Protein AF-V4QH60-F1 (afdb_monomer)

Foldseek 3Di:
DDDDDDDDDDDDDDDDDDDDDDDDDPDPPDPDDDDADPVDGDDDDPVRVVVVVVVVPDDPVPDDCPPPDDCDVVNVVPDDPCPPPDDDDDDDDDDDDPVVVVVLCVVPPDSVVVVVVVVVVVVVVVVVVVD

Sequence (131 aa):
MANLSKSSASYLPDLPKSMNGGNTTSQESKIVRYELDLENPPPLTDEQKAELKALAERPDSTIDYSDIPPLTDDFFKNAVRGRFYKPVKQQATVRLDADVLDWLKSSGKGYQTRLNAILRKEMLADLKRRA

Radius of gyration: 29.51 Å; Cα contacts (8 Å, |Δi|>4): 9; chains: 1; bounding box: 78×40×65 Å

Structure (mmCIF, N/CA/C/O backbone):
data_AF-V4QH60-F1
#
_entry.id   AF-V4QH60-F1
#
loop_
_atom_site.group_PDB
_atom_site.id
_atom_site.type_symbol
_atom_site.label_atom_id
_atom_site.label_alt_id
_atom_site.label_comp_id
_atom_site.label_asym_id
_atom_site.label_entity_id
_atom_site.label_seq_id
_atom_site.pdbx_PDB_ins_code
_atom_site.Cartn_x
_atom_site.Cartn_y
_atom_site.Cartn_z
_atom_site.occupancy
_atom_site.B_iso_or_equiv
_atom_site.auth_seq_id
_atom_site.auth_comp_id
_atom_site.auth_asym_id
_atom_site.auth_atom_id
_atom_site.pdbx_PDB_model_num
ATOM 1 N N . MET A 1 1 ? 18.532 13.404 5.684 1.00 36.28 1 MET A N 1
ATOM 2 C CA . MET A 1 1 ? 17.892 12.865 4.465 1.00 36.28 1 MET A CA 1
ATOM 3 C C . MET A 1 1 ? 18.588 11.558 4.132 1.00 36.28 1 MET A C 1
ATOM 5 O O . MET A 1 1 ? 19.809 11.547 4.078 1.00 36.28 1 MET A O 1
ATOM 9 N N . ALA A 1 2 ? 17.843 10.454 4.095 1.00 35.94 2 ALA A N 1
ATOM 10 C CA . ALA A 1 2 ? 18.397 9.103 4.058 1.00 35.94 2 ALA A CA 1
ATOM 11 C C . ALA A 1 2 ? 18.718 8.675 2.618 1.00 35.94 2 ALA A C 1
ATOM 13 O O . ALA A 1 2 ? 17.852 8.732 1.748 1.00 35.94 2 ALA A O 1
ATOM 14 N N . ASN A 1 3 ? 19.963 8.251 2.396 1.00 28.91 3 ASN A N 1
ATOM 15 C CA . ASN A 1 3 ? 20.451 7.709 1.134 1.00 28.91 3 ASN A CA 1
ATOM 16 C C . ASN A 1 3 ? 19.888 6.299 0.920 1.00 28.91 3 ASN A C 1
ATOM 18 O O . ASN A 1 3 ? 20.089 5.423 1.763 1.00 28.91 3 ASN A O 1
ATOM 22 N N . LEU A 1 4 ? 19.207 6.075 -0.205 1.00 36.53 4 LEU A N 1
ATOM 23 C CA . LEU A 1 4 ? 18.838 4.736 -0.656 1.00 36.53 4 LEU A CA 1
ATOM 24 C C . LEU A 1 4 ? 19.897 4.200 -1.625 1.00 36.53 4 LEU A C 1
ATOM 26 O O . LEU A 1 4 ? 20.251 4.830 -2.618 1.00 36.53 4 LEU A O 1
ATOM 30 N N . SER A 1 5 ? 20.382 3.019 -1.257 1.00 36.72 5 SER A N 1
ATOM 31 C CA . SER A 1 5 ? 21.341 2.147 -1.929 1.00 36.72 5 SER A CA 1
ATOM 32 C C . SER A 1 5 ? 21.116 2.026 -3.442 1.00 36.72 5 SER A C 1
ATOM 34 O O . SER A 1 5 ? 20.057 1.577 -3.882 1.00 36.72 5 SER A O 1
ATOM 36 N N . LYS A 1 6 ? 22.132 2.380 -4.240 1.00 37.38 6 LYS A N 1
ATOM 37 C CA . LYS A 1 6 ? 22.212 2.015 -5.661 1.00 37.38 6 LYS A CA 1
ATOM 38 C C . LYS A 1 6 ? 22.804 0.606 -5.754 1.00 37.38 6 LYS A C 1
ATOM 40 O O . LYS A 1 6 ? 23.992 0.410 -5.525 1.00 37.38 6 LYS A O 1
ATOM 45 N N . SER A 1 7 ? 21.953 -0.364 -6.070 1.00 34.06 7 SER A N 1
ATOM 46 C CA . SER A 1 7 ? 22.331 -1.737 -6.408 1.00 34.06 7 SER A CA 1
ATOM 47 C C . SER A 1 7 ? 22.994 -1.758 -7.788 1.00 34.06 7 SER A C 1
ATOM 49 O O . SER A 1 7 ? 22.315 -1.573 -8.794 1.00 34.06 7 SER A O 1
ATOM 51 N N . SER A 1 8 ? 24.307 -1.973 -7.846 1.00 31.62 8 SER A N 1
ATOM 52 C CA . SER A 1 8 ? 25.056 -2.180 -9.089 1.00 31.62 8 SER A CA 1
ATOM 53 C C . SER A 1 8 ? 25.008 -3.657 -9.488 1.00 31.62 8 SER A C 1
ATOM 55 O O . SER A 1 8 ? 25.598 -4.492 -8.804 1.00 31.62 8 SER A O 1
ATOM 57 N N . ALA A 1 9 ? 24.325 -3.985 -10.584 1.00 34.81 9 ALA A N 1
ATOM 58 C CA . ALA A 1 9 ? 24.447 -5.284 -11.237 1.00 34.81 9 ALA A CA 1
ATOM 59 C C . ALA A 1 9 ? 25.594 -5.207 -12.259 1.00 34.81 9 ALA A C 1
ATOM 61 O O . ALA A 1 9 ? 25.530 -4.424 -13.204 1.00 34.81 9 ALA A O 1
ATOM 62 N N . SER A 1 10 ? 26.669 -5.965 -12.041 1.00 34.06 10 SER A N 1
ATOM 63 C CA . SER A 1 10 ? 27.793 -6.092 -12.975 1.00 34.06 10 SER A CA 1
ATOM 64 C C . SER A 1 10 ? 27.513 -7.210 -13.980 1.00 34.06 10 SER A C 1
ATOM 66 O O . SER A 1 10 ? 27.366 -8.363 -13.580 1.00 34.06 10 SER A O 1
ATOM 68 N N . TYR A 1 11 ? 27.455 -6.875 -15.268 1.00 36.00 11 TYR A N 1
ATOM 69 C CA . TYR A 1 11 ? 27.322 -7.831 -16.370 1.00 36.00 11 TYR A CA 1
ATOM 70 C C . TYR A 1 11 ? 28.717 -8.259 -16.865 1.00 36.00 11 TYR A C 1
ATOM 72 O O . TYR A 1 11 ? 29.552 -7.397 -17.141 1.00 36.00 11 TYR A O 1
ATOM 80 N N . LEU A 1 12 ? 28.980 -9.568 -16.951 1.00 33.75 12 LEU A N 1
ATOM 81 C CA . LEU A 1 12 ? 30.214 -10.156 -17.493 1.00 33.75 12 LEU A CA 1
ATOM 82 C C . LEU A 1 12 ? 29.901 -10.792 -18.860 1.00 33.75 12 LEU A C 1
ATOM 84 O O . LEU A 1 12 ? 29.121 -11.740 -18.885 1.00 33.75 12 LEU A O 1
ATOM 88 N N . PRO A 1 13 ? 30.468 -10.314 -19.981 1.00 37.31 13 PRO A N 1
ATOM 89 C CA . PRO A 1 13 ? 30.339 -11.002 -21.263 1.00 37.31 13 PRO A CA 1
ATOM 90 C C . PRO A 1 13 ? 31.337 -12.170 -21.365 1.00 37.31 13 PRO A C 1
ATOM 92 O O . PRO A 1 13 ? 32.492 -12.051 -20.948 1.00 37.31 13 PRO A O 1
ATOM 95 N N . ASP A 1 14 ? 30.891 -13.295 -21.929 1.00 38.62 14 ASP A N 1
ATOM 96 C CA . ASP A 1 14 ? 31.700 -14.501 -22.138 1.00 38.62 14 ASP A CA 1
ATOM 97 C C . ASP A 1 14 ? 32.843 -14.260 -23.144 1.00 38.62 14 ASP A C 1
ATOM 99 O O . ASP A 1 14 ? 32.628 -13.815 -24.273 1.00 38.62 14 ASP A O 1
ATOM 103 N N . LEU A 1 15 ? 34.078 -14.577 -22.740 1.00 33.47 15 LEU A N 1
ATOM 104 C CA . LEU A 1 15 ? 35.280 -14.454 -23.575 1.00 33.47 15 LEU A CA 1
ATOM 105 C C . LEU A 1 15 ? 35.480 -15.692 -24.479 1.00 33.47 15 LEU A C 1
ATOM 107 O O . LEU A 1 15 ? 35.363 -16.823 -23.995 1.00 33.47 15 LEU A O 1
ATOM 111 N N . PRO A 1 16 ? 35.873 -15.530 -25.760 1.00 36.50 16 PRO A N 1
ATOM 112 C CA . PRO A 1 16 ? 36.230 -16.652 -26.630 1.00 36.50 16 PRO A CA 1
ATOM 113 C C . PRO A 1 16 ? 37.560 -17.311 -26.212 1.00 36.50 16 PRO A C 1
ATOM 115 O O . PRO A 1 16 ? 38.518 -16.644 -25.819 1.00 36.50 16 PRO A O 1
ATOM 118 N N . LYS A 1 17 ? 37.620 -18.649 -26.302 1.00 36.50 17 LYS A N 1
ATOM 119 C CA . LYS A 1 17 ? 38.773 -19.468 -25.882 1.00 36.50 17 LYS A CA 1
ATOM 120 C C . LYS A 1 17 ? 40.012 -19.244 -26.766 1.00 36.50 17 LYS A C 1
ATOM 122 O O . LYS A 1 17 ? 39.935 -19.240 -27.989 1.00 36.50 17 LYS A O 1
ATOM 127 N N . SER A 1 18 ? 41.144 -19.111 -26.076 1.00 35.44 18 SER A N 1
ATOM 128 C CA . SER A 1 18 ? 42.512 -18.824 -26.533 1.00 35.44 18 SER A CA 1
ATOM 129 C C . SER A 1 18 ? 43.121 -19.835 -27.522 1.00 35.44 18 SER A C 1
ATOM 131 O O . SER A 1 18 ? 42.934 -21.044 -27.379 1.00 35.44 18 SER A O 1
ATOM 133 N N . MET A 1 19 ? 43.960 -19.329 -28.441 1.00 28.83 19 MET A N 1
ATOM 134 C CA . MET A 1 19 ? 45.130 -20.041 -28.968 1.00 28.83 19 MET A CA 1
ATOM 135 C C . MET A 1 19 ? 46.428 -19.291 -28.608 1.00 28.83 19 MET A C 1
ATOM 137 O O . MET A 1 19 ? 46.492 -18.067 -28.636 1.00 28.83 19 MET A O 1
ATOM 141 N N . ASN A 1 20 ? 47.425 -20.099 -28.244 1.00 34.34 20 ASN A N 1
ATOM 142 C CA . ASN A 1 20 ? 48.699 -19.846 -27.560 1.00 34.34 20 ASN A CA 1
ATOM 143 C C . ASN A 1 20 ? 49.583 -18.654 -27.975 1.00 34.34 20 ASN A C 1
ATOM 145 O O . ASN A 1 20 ? 49.784 -18.378 -29.152 1.00 34.34 20 ASN A O 1
ATOM 149 N N . GLY A 1 21 ? 50.312 -18.150 -26.971 1.00 27.55 21 GLY A N 1
ATOM 150 C CA . GLY A 1 21 ? 51.592 -17.442 -27.087 1.00 27.55 21 GLY A CA 1
ATOM 151 C C . GLY A 1 21 ? 51.762 -16.448 -25.938 1.00 27.55 21 GLY A C 1
ATOM 152 O O . GLY A 1 21 ? 50.801 -15.764 -25.615 1.00 27.55 21 GLY A O 1
ATOM 153 N N . GLY A 1 22 ? 52.931 -16.403 -25.283 1.00 32.00 22 GLY A N 1
ATOM 154 C CA . GLY A 1 22 ? 53.216 -15.503 -24.148 1.00 32.00 22 GLY A CA 1
ATOM 155 C C . GLY A 1 22 ? 52.793 -14.055 -24.440 1.00 32.00 22 GLY A C 1
ATOM 156 O O . GLY A 1 22 ? 52.749 -13.630 -25.590 1.00 32.00 22 GLY A O 1
ATOM 157 N N . ASN A 1 23 ? 52.401 -13.245 -23.456 1.00 30.80 23 ASN A N 1
ATOM 158 C CA . ASN A 1 23 ? 53.285 -12.587 -22.491 1.00 30.80 23 ASN A CA 1
ATOM 159 C C . ASN A 1 23 ? 52.416 -12.063 -21.335 1.00 30.80 23 ASN A C 1
ATOM 161 O O . ASN A 1 23 ? 51.388 -11.431 -21.572 1.00 30.80 23 ASN A O 1
ATOM 165 N N . THR A 1 24 ? 52.818 -12.280 -20.084 1.00 38.75 24 THR A N 1
ATOM 166 C CA . THR A 1 24 ? 52.139 -11.713 -18.912 1.00 38.75 24 THR A CA 1
ATOM 167 C C . THR A 1 24 ? 52.462 -10.224 -18.785 1.00 38.75 24 THR A C 1
ATOM 169 O O . THR A 1 24 ? 53.513 -9.854 -18.262 1.00 38.75 24 THR A O 1
ATOM 172 N N . THR A 1 25 ? 51.558 -9.360 -19.239 1.00 34.91 25 THR A N 1
ATOM 173 C CA . THR A 1 25 ? 51.527 -7.947 -18.843 1.00 34.91 25 THR A CA 1
ATOM 174 C C . THR A 1 25 ? 50.255 -7.734 -18.042 1.00 34.91 25 THR A C 1
ATOM 176 O O . THR A 1 25 ? 49.159 -7.838 -18.585 1.00 34.91 25 THR A O 1
ATOM 179 N N . SER A 1 26 ? 50.417 -7.497 -16.740 1.00 41.78 26 SER A N 1
ATOM 180 C CA . SER A 1 26 ? 49.354 -7.131 -15.806 1.00 41.78 26 SER A CA 1
ATOM 181 C C . SER A 1 26 ? 48.563 -5.944 -16.358 1.00 41.78 26 SER A C 1
ATOM 183 O O . SER A 1 26 ? 49.013 -4.805 -16.285 1.00 41.78 26 SER A O 1
ATOM 185 N N . GLN A 1 27 ? 47.406 -6.218 -16.956 1.00 49.09 27 GLN A N 1
ATOM 186 C CA . GLN A 1 27 ? 46.454 -5.197 -17.376 1.00 49.09 27 GLN A CA 1
ATOM 187 C C . GLN A 1 27 ? 45.641 -4.802 -16.142 1.00 49.09 27 GLN A C 1
ATOM 189 O O . GLN A 1 27 ? 44.838 -5.584 -15.634 1.00 49.09 27 GLN A O 1
ATOM 194 N N . GLU A 1 28 ? 45.903 -3.606 -15.623 1.00 46.28 28 GLU A N 1
ATOM 195 C CA . GLU A 1 28 ? 45.112 -2.990 -14.562 1.00 46.28 28 GLU A CA 1
ATOM 196 C C . GLU A 1 28 ? 43.640 -2.920 -14.994 1.00 46.28 28 GLU A C 1
ATOM 198 O O . GLU A 1 28 ? 43.312 -2.410 -16.067 1.00 46.28 28 GLU A O 1
ATOM 203 N N . SER A 1 29 ? 42.729 -3.430 -14.164 1.00 57.22 29 SER A N 1
ATOM 204 C CA . SER A 1 29 ? 41.291 -3.355 -14.417 1.00 57.22 29 SER A CA 1
ATOM 205 C C . SER A 1 29 ? 40.818 -1.899 -14.324 1.00 57.22 29 SER A C 1
ATOM 207 O O . SER A 1 29 ? 40.430 -1.421 -13.254 1.00 57.22 29 SER A O 1
ATOM 209 N N . LYS A 1 30 ? 40.858 -1.168 -15.442 1.00 65.31 30 LYS A N 1
ATOM 210 C CA . LYS A 1 30 ? 40.287 0.177 -15.558 1.00 65.31 30 LYS A CA 1
ATOM 211 C C . LYS A 1 30 ? 38.765 0.065 -15.493 1.00 65.31 30 LYS A C 1
ATOM 213 O O . LYS A 1 30 ? 38.118 -0.280 -16.477 1.00 65.31 30 LYS A O 1
ATOM 218 N N . ILE A 1 31 ? 38.185 0.362 -14.331 1.00 74.88 31 ILE A N 1
ATOM 219 C CA . ILE A 1 31 ? 36.729 0.471 -14.188 1.00 74.88 31 ILE A CA 1
ATOM 220 C C . ILE A 1 31 ? 36.265 1.651 -15.046 1.00 74.88 31 ILE A C 1
ATOM 222 O O . ILE A 1 31 ? 36.496 2.813 -14.705 1.00 74.88 31 ILE A O 1
ATOM 226 N N . VAL A 1 32 ? 35.613 1.354 -16.169 1.00 76.12 32 VAL A N 1
ATOM 227 C CA . VAL A 1 32 ? 34.945 2.357 -16.999 1.00 76.12 32 VAL A CA 1
ATOM 228 C C . VAL A 1 32 ? 33.625 2.700 -16.319 1.00 76.12 32 VAL A C 1
ATOM 230 O O . VAL A 1 32 ? 32.698 1.895 -16.292 1.00 76.12 32 VAL A O 1
ATOM 233 N N . ARG A 1 33 ? 33.548 3.889 -15.714 1.00 74.56 33 ARG A N 1
ATOM 234 C CA . ARG A 1 33 ? 32.279 4.431 -15.220 1.00 74.56 33 ARG A CA 1
ATOM 235 C C . ARG A 1 33 ? 31.512 5.011 -16.397 1.00 74.56 33 ARG A C 1
ATOM 237 O O . ARG A 1 33 ? 32.045 5.843 -17.124 1.00 74.56 33 ARG A O 1
ATOM 244 N N . TYR A 1 34 ? 30.275 4.568 -16.552 1.00 75.88 34 TYR A N 1
ATOM 245 C CA . TYR A 1 34 ? 29.347 5.060 -17.556 1.00 75.88 34 TYR A CA 1
ATOM 246 C C . TYR A 1 34 ? 28.174 5.738 -16.844 1.00 75.88 34 TYR A C 1
ATOM 248 O O . TYR A 1 34 ? 27.530 5.120 -15.995 1.00 75.88 34 TYR A O 1
ATOM 256 N N . GLU A 1 35 ? 27.930 7.011 -17.155 1.00 76.31 35 GLU A N 1
ATOM 257 C CA . GLU A 1 35 ? 26.740 7.744 -16.716 1.00 76.31 35 GLU A CA 1
ATOM 258 C C . GLU A 1 35 ? 25.767 7.823 -17.893 1.00 76.31 35 GLU A C 1
ATOM 260 O O . GLU A 1 35 ? 26.100 8.365 -18.944 1.00 76.31 35 GLU A O 1
ATOM 265 N N . LEU A 1 36 ? 24.581 7.236 -17.720 1.00 80.38 36 LEU A N 1
ATOM 266 C CA . LEU A 1 36 ? 23.515 7.256 -18.715 1.00 80.38 36 LEU A CA 1
ATOM 267 C C . LEU A 1 36 ? 22.539 8.387 -18.384 1.00 80.38 36 LEU A C 1
ATOM 269 O O . LEU A 1 36 ? 21.910 8.359 -17.324 1.00 80.38 36 LEU A O 1
ATOM 273 N N . ASP A 1 37 ? 22.394 9.344 -19.296 1.00 85.12 37 ASP A N 1
ATOM 274 C CA . ASP A 1 37 ? 21.290 10.301 -19.274 1.00 85.12 37 ASP A CA 1
ATOM 275 C C . ASP A 1 37 ? 20.055 9.650 -19.918 1.00 85.12 37 ASP A C 1
ATOM 277 O O . ASP A 1 37 ? 20.077 9.267 -21.087 1.00 85.12 37 ASP A O 1
ATOM 281 N N . LEU A 1 38 ? 18.993 9.470 -19.130 1.00 83.12 38 LEU A N 1
ATOM 282 C CA . LEU A 1 38 ? 17.747 8.838 -19.576 1.00 83.12 38 LEU A CA 1
ATOM 283 C C . LEU A 1 38 ? 16.899 9.777 -20.442 1.00 83.12 38 LEU A C 1
ATOM 285 O O . LEU A 1 38 ? 16.139 9.293 -21.279 1.00 83.12 38 LEU A O 1
ATOM 289 N N . GLU A 1 39 ? 17.029 11.092 -20.252 1.00 90.12 39 GLU A N 1
ATOM 290 C CA . GLU A 1 39 ? 16.261 12.093 -21.002 1.00 90.12 39 GLU A CA 1
ATOM 291 C C . GLU A 1 39 ? 16.892 12.367 -22.374 1.00 90.12 39 GLU A C 1
ATOM 293 O O . GLU A 1 39 ? 16.207 12.783 -23.308 1.00 90.12 39 GLU A O 1
ATOM 298 N N . ASN A 1 40 ? 18.195 12.100 -22.515 1.00 85.62 40 ASN A N 1
ATOM 299 C CA . ASN A 1 40 ? 18.930 12.237 -23.767 1.00 85.62 40 ASN A CA 1
ATOM 300 C C . ASN A 1 40 ? 19.988 11.125 -23.926 1.00 85.62 40 ASN A C 1
ATOM 302 O O . ASN A 1 40 ? 21.182 11.362 -23.709 1.00 85.62 40 ASN A O 1
ATOM 306 N N . PRO A 1 41 ? 19.573 9.898 -24.290 1.00 86.44 41 PRO A N 1
ATOM 307 C CA . PRO A 1 41 ? 20.496 8.783 -24.445 1.00 86.44 41 PRO A CA 1
ATOM 308 C C . PRO A 1 41 ? 21.428 9.000 -25.648 1.00 86.44 41 PRO A C 1
ATOM 310 O O . PRO A 1 41 ? 21.028 9.606 -26.647 1.00 86.44 41 PRO A O 1
ATOM 313 N N . PRO A 1 42 ? 22.670 8.484 -25.600 1.00 86.69 42 PRO A N 1
ATOM 314 C CA . PRO A 1 42 ? 23.581 8.600 -26.728 1.00 86.69 42 PRO A CA 1
ATOM 315 C C . PRO A 1 42 ? 22.997 7.916 -27.973 1.00 86.69 42 PRO A C 1
ATOM 317 O O . PRO A 1 42 ? 22.327 6.884 -27.859 1.00 86.69 42 PRO A O 1
ATOM 320 N N . PRO A 1 43 ? 23.258 8.461 -29.173 1.00 89.12 43 PRO A N 1
ATOM 321 C CA . PRO A 1 43 ? 22.782 7.858 -30.406 1.00 89.12 43 PRO A CA 1
ATOM 322 C C . PRO A 1 43 ? 23.428 6.485 -30.608 1.00 89.12 43 PRO A C 1
ATOM 324 O O . PRO A 1 43 ? 24.605 6.288 -30.304 1.00 89.12 43 PRO A O 1
ATOM 327 N N . LEU A 1 44 ? 22.658 5.547 -31.163 1.00 90.19 44 LEU A N 1
ATOM 328 C CA . LEU A 1 44 ? 23.159 4.213 -31.482 1.00 90.19 44 LEU A CA 1
ATOM 329 C C . LEU A 1 44 ? 24.308 4.294 -32.489 1.00 90.19 44 LEU A C 1
ATOM 331 O O . LEU A 1 44 ? 24.200 4.988 -33.511 1.00 90.19 44 LEU A O 1
ATOM 335 N N . THR A 1 45 ? 25.371 3.537 -32.229 1.00 93.00 45 THR A N 1
ATOM 336 C CA . THR A 1 45 ? 26.446 3.334 -33.202 1.00 93.00 45 THR A CA 1
ATOM 337 C C . THR A 1 45 ? 25.926 2.529 -34.391 1.00 93.00 45 THR A C 1
ATOM 339 O O . THR A 1 45 ? 24.915 1.826 -34.305 1.00 93.00 45 THR A O 1
ATOM 342 N N . ASP A 1 46 ? 26.601 2.622 -35.532 1.00 93.31 46 ASP A N 1
ATOM 343 C CA . ASP A 1 46 ? 26.175 1.880 -36.722 1.00 93.31 46 ASP A CA 1
ATOM 344 C C . ASP A 1 46 ? 26.315 0.361 -36.535 1.00 93.31 46 ASP A C 1
ATOM 346 O O . ASP A 1 46 ? 25.489 -0.397 -37.043 1.00 93.31 46 ASP A O 1
ATOM 350 N N . GLU A 1 47 ? 27.275 -0.075 -35.714 1.00 93.06 47 GLU A N 1
ATOM 351 C CA . GLU A 1 47 ? 27.415 -1.467 -35.271 1.00 93.06 47 GLU A CA 1
ATOM 352 C C . GLU A 1 47 ? 26.187 -1.932 -34.477 1.00 93.06 47 GLU A C 1
ATOM 354 O O . GLU A 1 47 ? 25.601 -2.964 -34.800 1.00 93.06 47 GLU A O 1
ATOM 359 N N . GLN A 1 48 ? 25.728 -1.135 -33.504 1.00 94.12 48 GLN A N 1
ATOM 360 C CA . GLN A 1 48 ? 24.536 -1.453 -32.708 1.00 94.12 48 GLN A CA 1
ATOM 361 C C . GLN A 1 48 ? 23.272 -1.519 -33.571 1.00 94.12 48 GLN A C 1
ATOM 363 O O . GLN A 1 48 ? 22.423 -2.387 -33.377 1.00 94.12 48 GLN A O 1
ATOM 368 N N . LYS A 1 49 ? 23.133 -0.623 -34.557 1.00 95.06 49 LYS A N 1
ATOM 369 C CA . LYS A 1 49 ? 22.004 -0.666 -35.501 1.00 95.06 49 LYS A CA 1
ATOM 370 C C . LYS A 1 49 ? 22.036 -1.930 -36.358 1.00 95.06 49 LYS A C 1
ATOM 372 O O . LYS A 1 49 ? 20.984 -2.520 -36.602 1.00 95.06 49 LYS A O 1
ATOM 377 N N . ALA A 1 50 ? 23.218 -2.337 -36.821 1.00 94.75 50 ALA A N 1
ATOM 378 C CA . ALA A 1 50 ? 23.383 -3.557 -37.602 1.00 94.75 50 ALA A CA 1
ATOM 379 C C . ALA A 1 50 ? 23.050 -4.807 -36.772 1.00 94.75 50 ALA A C 1
ATOM 381 O O . ALA A 1 50 ? 22.347 -5.690 -37.263 1.00 94.75 50 ALA A O 1
ATOM 382 N N . GLU A 1 51 ? 23.474 -4.850 -35.508 1.00 94.94 51 GLU A N 1
ATOM 383 C CA . GLU A 1 51 ? 23.143 -5.929 -34.572 1.00 94.94 51 GLU A CA 1
ATOM 384 C C . GLU A 1 51 ? 21.632 -6.019 -34.315 1.00 94.94 51 GLU A C 1
ATOM 386 O O . GLU A 1 51 ? 21.045 -7.090 -34.459 1.00 94.94 51 GLU A O 1
ATOM 391 N N . LEU A 1 52 ? 20.973 -4.892 -34.024 1.00 93.69 52 LEU A N 1
ATOM 392 C CA . LEU A 1 52 ? 19.518 -4.849 -33.842 1.00 93.69 52 LEU A CA 1
ATOM 393 C C . LEU A 1 52 ? 18.767 -5.317 -35.091 1.00 93.69 52 LEU A C 1
ATOM 395 O O . LEU A 1 52 ? 17.778 -6.040 -34.977 1.00 93.69 52 LEU A O 1
ATOM 399 N N . LYS A 1 53 ? 19.240 -4.934 -36.282 1.00 95.00 53 LYS A N 1
ATOM 400 C CA . LYS A 1 53 ? 18.659 -5.393 -37.545 1.00 95.00 53 LYS A CA 1
ATOM 401 C C . LYS A 1 53 ? 18.801 -6.909 -37.702 1.00 95.00 53 LYS A C 1
ATOM 403 O O . LYS A 1 53 ? 17.823 -7.571 -38.033 1.00 95.00 53 LYS A O 1
ATOM 408 N N . ALA A 1 54 ? 19.978 -7.459 -37.410 1.00 93.06 54 ALA A N 1
ATOM 409 C CA . ALA A 1 54 ? 20.210 -8.900 -37.458 1.00 93.06 54 ALA A CA 1
ATOM 410 C C . ALA A 1 54 ? 19.345 -9.666 -36.438 1.00 93.06 54 ALA A C 1
ATOM 412 O O . ALA A 1 54 ? 18.819 -10.732 -36.754 1.00 93.06 54 ALA A O 1
ATOM 413 N N . LEU A 1 55 ? 19.151 -9.116 -35.233 1.00 91.69 55 LEU A N 1
ATOM 414 C CA . LEU A 1 55 ? 18.257 -9.688 -34.221 1.00 91.69 55 LEU A CA 1
ATOM 415 C C . LEU A 1 55 ? 16.788 -9.644 -34.654 1.00 91.69 55 LEU A C 1
ATOM 417 O O . LEU A 1 55 ? 16.071 -10.610 -34.424 1.00 91.69 55 LEU A O 1
ATOM 421 N N . ALA A 1 56 ? 16.347 -8.566 -35.304 1.00 91.94 56 ALA A N 1
ATOM 422 C CA . ALA A 1 56 ? 14.977 -8.436 -35.803 1.00 91.94 56 ALA A CA 1
ATOM 423 C C . ALA A 1 56 ? 14.664 -9.390 -36.971 1.00 91.94 56 ALA A C 1
ATOM 425 O O . ALA A 1 56 ? 13.514 -9.776 -37.160 1.00 91.94 56 ALA A O 1
ATOM 426 N N . GLU A 1 57 ? 15.674 -9.768 -37.758 1.00 93.94 57 GLU A N 1
ATOM 427 C CA . GLU A 1 57 ? 15.545 -10.738 -38.855 1.00 93.94 57 GLU A CA 1
ATOM 428 C C . GLU A 1 57 ? 15.602 -12.200 -38.367 1.00 93.94 57 GLU A C 1
ATOM 430 O O . GLU A 1 57 ? 15.251 -13.121 -39.112 1.00 93.94 57 GLU A O 1
ATOM 435 N N . ARG A 1 58 ? 16.026 -12.438 -37.119 1.00 93.00 58 ARG A N 1
ATOM 436 C CA . ARG A 1 58 ? 16.109 -13.777 -36.529 1.00 93.00 58 ARG A CA 1
ATOM 437 C C . ARG A 1 58 ? 14.702 -14.289 -36.171 1.00 93.00 58 ARG A C 1
ATOM 439 O O . ARG A 1 58 ? 13.960 -13.586 -35.496 1.00 93.00 58 ARG A O 1
ATOM 446 N N . PRO A 1 59 ? 14.326 -15.523 -36.560 1.00 94.00 59 PRO A N 1
ATOM 447 C CA . PRO A 1 59 ? 13.003 -16.057 -36.250 1.00 94.00 59 PRO A CA 1
ATOM 448 C C . PRO A 1 59 ? 12.864 -16.437 -34.770 1.00 94.00 59 PRO A C 1
ATOM 450 O O . PRO A 1 59 ? 13.757 -17.074 -34.198 1.00 94.00 59 PRO A O 1
ATOM 453 N N . ASP A 1 60 ? 11.693 -16.159 -34.195 1.00 89.12 60 ASP A N 1
ATOM 454 C CA . ASP A 1 60 ? 11.352 -16.456 -32.794 1.00 89.12 60 ASP A CA 1
ATOM 455 C C . ASP A 1 60 ? 11.531 -17.935 -32.417 1.00 89.12 60 ASP A C 1
ATOM 457 O O . ASP A 1 60 ? 11.845 -18.257 -31.276 1.00 89.12 60 ASP A O 1
ATOM 461 N N . SER A 1 61 ? 11.417 -18.857 -33.380 1.00 88.06 61 SER A N 1
ATOM 462 C CA . SER A 1 61 ? 11.622 -20.298 -33.162 1.00 88.06 61 SER A CA 1
ATOM 463 C C . SER A 1 61 ? 13.038 -20.668 -32.704 1.00 88.06 61 SER A C 1
ATOM 465 O O . SER A 1 61 ? 13.277 -21.802 -32.303 1.00 88.06 61 SER A O 1
ATOM 467 N N . THR A 1 62 ? 13.993 -19.743 -32.821 1.00 91.25 62 THR A N 1
ATOM 468 C CA . THR A 1 62 ? 15.381 -19.923 -32.371 1.00 91.25 62 THR A CA 1
ATOM 469 C C . THR A 1 62 ? 15.645 -19.334 -30.985 1.00 91.25 62 THR A C 1
ATOM 471 O O . THR A 1 62 ? 16.799 -19.339 -30.545 1.00 91.25 62 THR A O 1
ATOM 474 N N . ILE A 1 63 ? 14.616 -18.793 -30.326 1.00 89.06 63 ILE A N 1
ATOM 475 C CA . ILE A 1 63 ? 14.677 -18.353 -28.934 1.00 89.06 63 ILE A CA 1
ATOM 476 C C . ILE A 1 63 ? 14.563 -19.598 -28.049 1.00 89.06 63 ILE A C 1
ATOM 478 O O . ILE A 1 63 ? 13.616 -20.375 -28.164 1.00 89.06 63 ILE A O 1
ATOM 482 N N . ASP A 1 64 ? 15.557 -19.798 -27.188 1.00 90.00 64 ASP A N 1
ATOM 483 C CA . ASP A 1 64 ? 15.564 -20.875 -26.202 1.00 90.00 64 ASP A CA 1
ATOM 484 C C . ASP A 1 64 ? 14.788 -20.438 -24.950 1.00 90.00 64 ASP A C 1
ATOM 486 O O . ASP A 1 64 ? 15.071 -19.385 -24.384 1.00 90.00 64 ASP A O 1
ATOM 490 N N . TYR A 1 65 ? 13.809 -21.247 -24.544 1.00 89.50 65 TYR A N 1
ATOM 491 C CA . TYR A 1 65 ? 12.984 -21.053 -23.343 1.00 89.50 65 TYR A CA 1
ATOM 492 C C . TYR A 1 65 ? 13.169 -22.195 -22.327 1.00 89.50 65 TYR A C 1
ATOM 494 O O . TYR A 1 65 ? 12.328 -22.394 -21.449 1.00 89.50 65 TYR A O 1
ATOM 502 N N . SER A 1 66 ? 14.220 -23.009 -22.466 1.00 90.12 66 SER A N 1
ATOM 503 C CA . SER A 1 66 ? 14.442 -24.199 -21.632 1.00 90.12 66 SER A CA 1
ATOM 504 C C . SER A 1 66 ? 14.561 -23.895 -20.132 1.00 90.12 66 SER A C 1
ATOM 506 O O . SER A 1 66 ? 14.203 -24.735 -19.303 1.00 90.12 66 SER A O 1
ATOM 508 N N . ASP A 1 67 ? 15.009 -22.695 -19.777 1.00 93.00 67 ASP A N 1
ATOM 509 C CA . ASP A 1 67 ? 15.165 -22.195 -18.411 1.00 93.00 67 ASP A CA 1
ATOM 510 C C . ASP A 1 67 ? 13.919 -21.466 -17.872 1.00 93.00 67 ASP A C 1
ATOM 512 O O . ASP A 1 67 ? 13.747 -21.346 -16.655 1.00 93.00 67 ASP A O 1
ATOM 516 N N . ILE A 1 68 ? 13.033 -21.001 -18.757 1.00 91.31 68 ILE A N 1
ATOM 517 C CA . ILE A 1 68 ? 11.855 -20.197 -18.415 1.00 91.31 68 ILE A CA 1
ATOM 518 C C . ILE A 1 68 ? 10.600 -20.882 -18.975 1.00 91.31 68 ILE A C 1
ATOM 520 O O . ILE A 1 68 ? 10.156 -20.573 -20.086 1.00 91.31 68 ILE A O 1
ATOM 524 N N . PRO A 1 69 ? 9.981 -21.804 -18.211 1.00 86.06 69 PRO A N 1
ATOM 525 C CA . PRO A 1 69 ? 8.766 -22.468 -18.657 1.00 86.06 69 PRO A CA 1
ATOM 526 C C . PRO A 1 69 ? 7.617 -21.458 -18.831 1.00 86.06 69 PRO A C 1
ATOM 528 O O . PRO A 1 69 ? 7.511 -20.493 -18.064 1.00 86.06 69 PRO A O 1
ATOM 53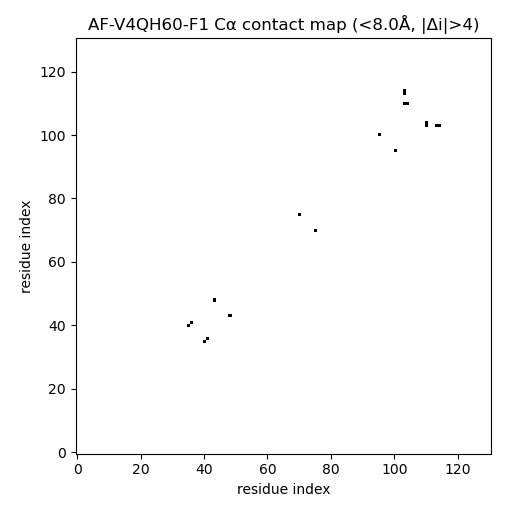1 N N . PRO A 1 70 ? 6.713 -21.680 -19.802 1.00 87.25 70 PRO A N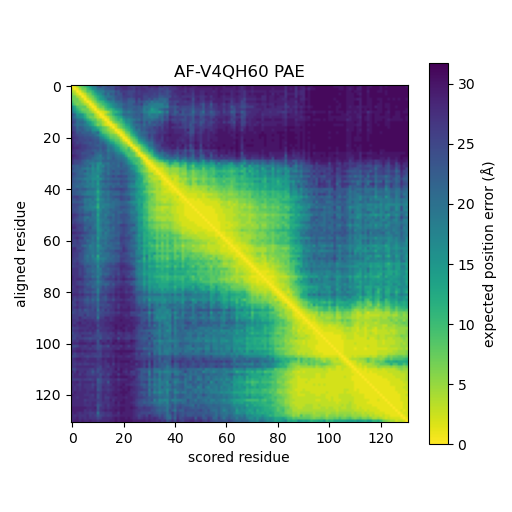 1
ATOM 532 C CA . PRO A 1 70 ? 5.583 -20.792 -20.031 1.00 87.25 70 PRO A CA 1
ATOM 533 C C . PRO A 1 70 ? 4.635 -20.778 -18.826 1.00 87.25 70 PRO A C 1
ATOM 535 O O 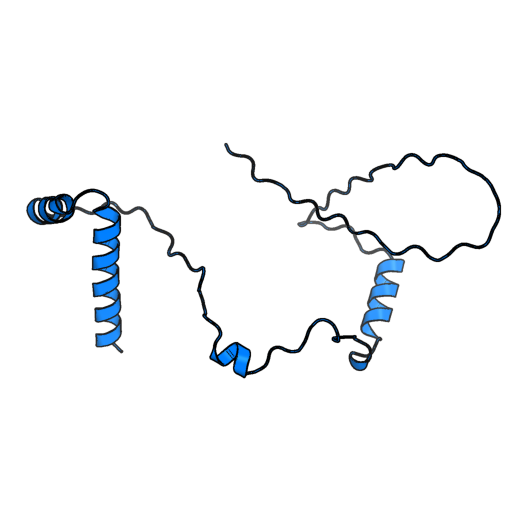. PRO A 1 70 ? 4.339 -21.812 -18.223 1.00 87.25 70 PRO A O 1
ATOM 538 N N . LEU A 1 71 ? 4.117 -19.593 -18.495 1.00 90.19 71 LEU A N 1
ATOM 539 C CA . LEU A 1 71 ? 3.099 -19.439 -17.457 1.00 90.19 71 LEU A CA 1
ATOM 540 C C . LEU A 1 71 ? 1.777 -20.036 -17.950 1.00 90.19 71 LEU A C 1
ATOM 542 O O . LEU A 1 71 ? 1.206 -19.569 -18.933 1.00 90.19 71 LEU A O 1
ATOM 546 N N . THR A 1 72 ? 1.296 -21.072 -17.267 1.00 91.62 72 THR A N 1
ATOM 547 C CA . THR A 1 72 ? 0.069 -21.790 -17.635 1.00 91.62 72 THR A CA 1
ATOM 548 C C . THR A 1 72 ? -1.178 -21.143 -17.033 1.00 91.62 72 THR A C 1
ATOM 550 O O . THR A 1 72 ? -1.110 -20.409 -16.046 1.00 91.62 72 THR A O 1
ATOM 553 N N . ASP A 1 73 ? -2.357 -21.480 -17.559 1.00 91.00 73 ASP A N 1
ATOM 554 C CA . ASP A 1 73 ? -3.634 -21.046 -16.974 1.00 91.00 73 ASP A CA 1
ATOM 555 C C . ASP A 1 73 ? -3.785 -21.466 -15.505 1.00 91.00 73 ASP A C 1
ATOM 557 O O . ASP A 1 73 ? -4.421 -20.764 -14.722 1.00 91.00 73 ASP A O 1
ATOM 561 N N . ASP A 1 74 ? -3.193 -22.597 -15.107 1.00 89.44 74 ASP A N 1
ATOM 562 C CA . ASP A 1 74 ? -3.214 -23.064 -13.718 1.00 89.44 74 ASP A CA 1
ATOM 563 C C . ASP A 1 74 ? -2.439 -22.131 -12.775 1.00 89.44 74 ASP A C 1
ATOM 565 O O . ASP A 1 74 ? -2.901 -21.828 -11.670 1.00 89.44 74 ASP A O 1
ATOM 569 N N . PHE A 1 75 ? -1.319 -21.574 -13.248 1.00 88.75 75 PHE A N 1
ATOM 570 C CA . PHE A 1 75 ? -0.611 -20.517 -12.531 1.00 88.75 75 PHE A CA 1
ATOM 571 C C . PHE A 1 75 ? -1.518 -19.295 -12.330 1.00 88.75 75 PHE A C 1
ATOM 573 O O . PHE A 1 75 ? -1.625 -18.779 -11.215 1.00 88.75 75 PHE A O 1
ATOM 580 N N . PHE A 1 76 ? -2.228 -18.860 -13.378 1.00 88.31 76 PHE A N 1
ATOM 581 C CA . PHE A 1 76 ? -3.109 -17.690 -13.305 1.00 88.31 76 PHE A CA 1
ATOM 582 C C . PHE A 1 76 ? -4.364 -17.916 -12.453 1.00 88.31 76 PHE A C 1
ATOM 584 O O . PHE A 1 76 ? -4.780 -16.989 -11.755 1.00 88.31 76 PHE A O 1
ATOM 591 N N . LYS A 1 77 ? -4.935 -19.128 -12.432 1.00 89.75 77 LYS A N 1
ATOM 592 C CA . LYS A 1 77 ? -6.068 -19.483 -11.551 1.00 89.75 77 LYS A CA 1
ATOM 593 C C . LYS A 1 77 ? -5.744 -19.266 -10.073 1.00 89.75 77 LYS A C 1
ATOM 595 O O . LYS A 1 77 ? -6.608 -18.840 -9.311 1.00 89.75 77 LYS A O 1
ATOM 600 N N . ASN A 1 78 ? -4.499 -19.532 -9.685 1.00 86.44 78 ASN A N 1
ATOM 601 C CA . ASN A 1 78 ? -4.028 -19.422 -8.306 1.00 86.44 78 ASN A CA 1
ATOM 602 C C . ASN A 1 78 ? -3.283 -18.103 -8.022 1.00 86.44 78 ASN A C 1
ATOM 604 O O . ASN A 1 78 ? -2.834 -17.864 -6.897 1.00 86.44 78 ASN A O 1
ATOM 608 N N . ALA A 1 79 ? -3.138 -17.227 -9.020 1.00 85.19 79 ALA A N 1
ATOM 609 C CA . ALA A 1 79 ? -2.377 -15.996 -8.887 1.00 85.19 79 ALA A CA 1
ATOM 610 C C . ALA A 1 79 ? -3.089 -14.989 -7.966 1.00 85.19 79 ALA A C 1
ATOM 612 O O . ALA A 1 79 ? -4.184 -14.496 -8.243 1.00 85.19 79 ALA A O 1
ATOM 613 N N . VAL A 1 80 ? -2.427 -14.613 -6.869 1.00 82.75 80 VAL A N 1
ATOM 614 C CA . VAL A 1 80 ? -2.947 -13.605 -5.937 1.00 82.75 80 VAL A CA 1
ATOM 615 C C . VAL A 1 80 ? -2.625 -12.207 -6.454 1.00 82.75 80 VAL A C 1
ATOM 617 O O . VAL A 1 80 ? -1.516 -11.689 -6.278 1.00 82.75 80 VAL A O 1
ATOM 620 N N . ARG A 1 81 ? -3.618 -11.546 -7.050 1.00 78.56 81 ARG A N 1
ATOM 621 C CA . ARG A 1 81 ? -3.487 -10.139 -7.441 1.00 78.56 81 ARG A CA 1
ATOM 622 C C . ARG A 1 81 ? -3.347 -9.255 -6.199 1.00 78.56 81 ARG A C 1
ATOM 624 O O . ARG A 1 81 ? -4.158 -9.312 -5.281 1.00 78.56 81 ARG A O 1
ATOM 631 N N . GLY A 1 82 ? -2.323 -8.402 -6.182 1.00 75.12 82 GLY A N 1
ATOM 632 C CA . GLY A 1 82 ? -2.173 -7.388 -5.137 1.00 75.12 82 GLY A CA 1
ATOM 633 C C . GLY A 1 82 ? -1.716 -7.919 -3.777 1.00 75.12 82 GLY A C 1
ATOM 634 O O . GLY A 1 82 ? -1.917 -7.228 -2.783 1.00 75.12 82 GLY A O 1
ATOM 635 N N . ARG A 1 83 ? -1.045 -9.083 -3.710 1.00 75.38 83 ARG A N 1
ATOM 636 C CA . ARG A 1 83 ? -0.447 -9.616 -2.463 1.00 75.38 83 ARG A CA 1
ATOM 637 C C . ARG A 1 83 ? 0.363 -8.571 -1.683 1.00 75.38 83 ARG A C 1
ATOM 639 O O . ARG A 1 83 ? 0.369 -8.576 -0.456 1.00 75.38 83 ARG A O 1
ATOM 646 N N . PHE A 1 84 ? 1.040 -7.673 -2.397 1.00 78.88 84 PHE A N 1
ATOM 647 C CA . PHE A 1 84 ? 1.874 -6.618 -1.817 1.00 78.88 84 PHE A CA 1
ATOM 648 C C . PHE A 1 84 ? 1.224 -5.232 -1.832 1.00 78.88 84 PHE A C 1
ATOM 650 O O . PHE A 1 84 ? 1.862 -4.257 -1.430 1.00 78.88 84 PHE A O 1
ATOM 657 N N . TYR A 1 85 ? -0.027 -5.116 -2.283 1.00 79.19 85 TYR A N 1
ATOM 658 C CA . TYR A 1 85 ? -0.714 -3.835 -2.296 1.00 79.19 85 TYR A CA 1
ATOM 659 C C . TYR A 1 85 ? -0.976 -3.373 -0.861 1.00 79.19 85 TYR A C 1
ATOM 661 O O . TYR A 1 85 ? -1.745 -3.977 -0.111 1.00 79.19 85 TYR A O 1
ATOM 669 N N . LYS A 1 86 ? -0.330 -2.269 -0.484 1.00 75.25 86 LYS A N 1
ATOM 670 C CA . LYS A 1 86 ? -0.564 -1.569 0.776 1.00 75.25 86 LYS A CA 1
ATOM 671 C C . LYS A 1 86 ? -1.272 -0.254 0.458 1.00 75.25 86 LYS A C 1
ATOM 673 O O . LYS A 1 86 ? -0.673 0.594 -0.199 1.00 75.25 86 LYS A O 1
ATOM 678 N N . PRO A 1 87 ? -2.518 -0.060 0.919 1.00 79.69 87 PRO A N 1
ATOM 679 C CA . PRO A 1 87 ? -3.200 1.217 0.786 1.00 79.69 87 PRO A CA 1
ATOM 680 C C . PRO A 1 87 ? -2.352 2.334 1.396 1.00 79.69 87 PRO A C 1
ATOM 682 O O . PRO A 1 87 ? -1.951 2.250 2.562 1.00 79.69 87 PRO A O 1
ATOM 685 N N . VAL A 1 88 ? -2.086 3.376 0.612 1.00 85.75 88 VAL A N 1
ATOM 686 C CA . VAL A 1 88 ? -1.404 4.573 1.103 1.00 85.75 88 VAL A CA 1
ATOM 687 C C . VAL A 1 88 ? -2.361 5.305 2.037 1.00 85.75 88 VAL A C 1
ATOM 689 O O . VAL A 1 88 ? -3.495 5.607 1.669 1.00 85.75 88 VAL A O 1
ATOM 692 N N . LYS A 1 89 ? -1.924 5.559 3.273 1.00 85.69 89 LYS A N 1
ATOM 693 C CA . LYS A 1 89 ? -2.700 6.361 4.221 1.00 85.69 89 LYS A CA 1
ATOM 694 C C . LYS A 1 89 ? -2.570 7.824 3.824 1.00 85.69 89 LYS A C 1
ATOM 696 O O . LYS A 1 89 ? -1.459 8.342 3.773 1.00 85.69 89 LYS A O 1
ATOM 701 N N . GLN A 1 90 ? -3.694 8.479 3.579 1.00 88.19 90 GLN A N 1
ATOM 702 C CA . GLN A 1 90 ? -3.740 9.925 3.410 1.00 88.19 90 GLN A CA 1
ATOM 703 C C . GLN A 1 90 ? -4.022 10.571 4.766 1.00 88.19 90 GLN A C 1
ATOM 705 O O . GLN A 1 90 ? -4.868 10.095 5.525 1.00 88.19 90 GLN A O 1
ATOM 710 N N . GLN A 1 91 ? -3.278 11.627 5.091 1.00 88.75 91 GLN A N 1
ATOM 711 C CA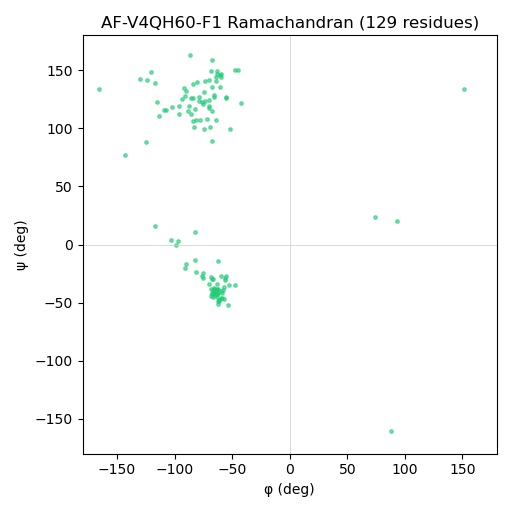 . GLN A 1 91 ? -3.518 12.401 6.301 1.00 88.75 91 GLN A CA 1
ATOM 712 C C . GLN A 1 91 ? -4.752 13.278 6.085 1.00 88.75 91 GLN A C 1
ATOM 714 O O . GLN A 1 91 ? -4.772 14.118 5.191 1.00 88.75 91 GLN A O 1
ATOM 719 N N . ALA A 1 92 ? -5.766 13.087 6.923 1.00 87.56 92 ALA A N 1
ATOM 720 C CA . ALA A 1 92 ? -6.961 13.915 6.960 1.00 87.56 92 ALA A CA 1
ATOM 721 C C . ALA A 1 92 ? -7.226 14.351 8.404 1.00 87.56 92 ALA A C 1
ATOM 723 O O . ALA A 1 92 ? -7.023 13.573 9.339 1.00 87.56 92 ALA A O 1
ATOM 724 N N . THR A 1 93 ? -7.687 15.589 8.581 1.00 91.50 93 THR A N 1
ATOM 725 C CA . THR A 1 93 ? -8.104 16.116 9.884 1.00 91.50 93 THR A CA 1
ATOM 726 C C . THR A 1 93 ? -9.616 15.966 10.003 1.00 91.50 93 THR A C 1
ATOM 728 O O . THR A 1 93 ? -10.360 16.630 9.287 1.00 91.50 93 THR A O 1
ATOM 731 N N . VAL A 1 94 ? -10.071 15.092 10.901 1.00 90.75 94 VAL A N 1
ATOM 732 C CA . VAL A 1 94 ? -11.495 14.808 11.143 1.00 90.75 94 VAL A CA 1
ATOM 733 C C . VAL A 1 94 ? -11.800 15.040 12.620 1.00 90.75 94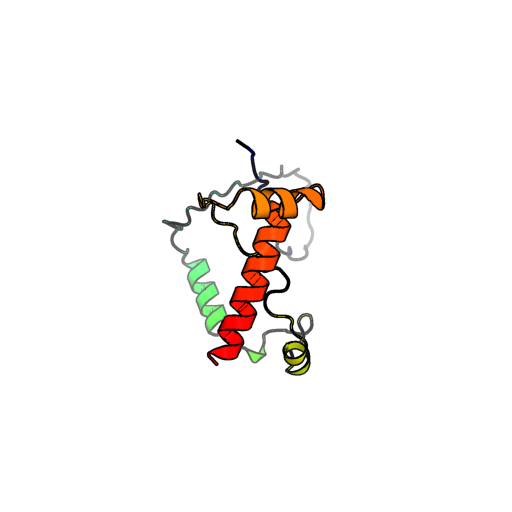 VAL A C 1
ATOM 735 O O . VAL A 1 94 ? -10.973 14.733 13.479 1.00 90.75 94 VAL A O 1
ATOM 738 N N . ARG A 1 95 ? -12.979 15.593 12.920 1.00 93.62 95 ARG A N 1
ATOM 739 C CA . ARG A 1 95 ? -13.494 15.698 14.291 1.00 93.62 95 ARG A CA 1
ATOM 740 C C . ARG A 1 95 ? -14.304 14.444 14.613 1.00 93.62 95 ARG A C 1
ATOM 742 O O . ARG A 1 95 ? -15.116 14.026 13.795 1.00 93.62 95 ARG A O 1
ATOM 749 N N . LEU A 1 96 ? -14.046 13.852 15.773 1.00 91.94 96 LEU A N 1
ATOM 750 C CA . LEU A 1 96 ? -14.758 12.689 16.300 1.00 91.94 96 LEU A CA 1
ATOM 751 C C . LEU A 1 96 ? -15.371 13.072 17.642 1.00 91.94 96 LEU A C 1
ATOM 753 O O . LEU A 1 96 ? -14.776 13.871 18.371 1.00 91.94 96 LEU A O 1
ATOM 757 N N . ASP A 1 97 ? -16.513 12.477 17.964 1.00 95.94 97 ASP A N 1
ATOM 758 C CA . ASP A 1 97 ? -17.135 12.639 19.273 1.00 95.94 97 ASP A CA 1
ATOM 759 C C . ASP A 1 97 ? -16.231 12.078 20.382 1.00 95.94 97 ASP A C 1
ATOM 761 O O . ASP A 1 97 ? -15.425 11.161 20.170 1.00 95.94 97 ASP A O 1
ATOM 765 N N . ALA A 1 98 ? -16.321 12.684 21.567 1.00 95.56 98 ALA A N 1
ATOM 766 C CA . ALA A 1 98 ? -15.430 12.382 22.684 1.00 95.56 98 ALA A CA 1
ATOM 767 C C . ALA A 1 98 ? -15.605 10.941 23.189 1.00 95.56 98 ALA A C 1
ATOM 769 O O . ALA A 1 98 ? -14.621 10.237 23.405 1.00 95.56 98 ALA A O 1
ATOM 770 N N . ASP A 1 99 ? -16.847 10.479 23.288 1.00 96.19 99 ASP A N 1
ATOM 771 C CA . ASP A 1 99 ? -17.215 9.123 23.696 1.00 96.19 99 ASP A CA 1
ATOM 772 C C . ASP A 1 99 ? -16.702 8.055 22.716 1.00 96.19 99 ASP A C 1
ATOM 774 O O . ASP A 1 99 ? -16.133 7.041 23.131 1.00 96.19 99 ASP A O 1
ATOM 778 N N . VAL A 1 100 ? -16.816 8.303 21.410 1.00 94.06 100 VAL A N 1
ATOM 779 C CA . VAL A 1 100 ? -16.291 7.425 20.357 1.00 94.06 100 VAL A CA 1
ATOM 780 C C . VAL A 1 100 ? -14.769 7.350 20.436 1.00 94.06 100 VAL A C 1
ATOM 782 O O . VAL A 1 100 ? -14.182 6.270 20.291 1.00 94.06 100 VAL A O 1
ATOM 785 N N . LEU A 1 101 ? -14.108 8.485 20.676 1.00 93.75 101 LEU A N 1
ATOM 786 C CA . LEU A 1 101 ? -12.658 8.531 20.818 1.00 93.75 101 LEU A CA 1
ATOM 787 C C . LEU A 1 101 ? -12.188 7.776 22.068 1.00 93.75 101 LEU A C 1
ATOM 789 O O . LEU A 1 101 ? -11.194 7.044 21.996 1.00 93.75 101 LEU A O 1
ATOM 793 N N . ASP A 1 102 ? -12.894 7.923 23.184 1.00 95.19 102 ASP A N 1
ATOM 794 C CA . ASP A 1 102 ? -12.583 7.237 24.437 1.00 95.19 102 ASP A CA 1
ATOM 795 C C . ASP A 1 102 ? -12.808 5.730 24.314 1.00 95.19 102 ASP A C 1
ATOM 797 O O . ASP A 1 102 ? -11.931 4.942 24.681 1.00 95.19 102 ASP A O 1
ATOM 801 N N . TRP A 1 103 ? -13.904 5.309 23.679 1.00 94.62 103 TRP A N 1
ATOM 802 C CA . TRP A 1 103 ? -14.145 3.905 23.355 1.00 94.62 103 TRP A CA 1
ATOM 803 C C . TRP A 1 103 ? -13.032 3.323 22.472 1.00 94.62 103 TRP A C 1
ATOM 805 O O . TRP A 1 103 ? -12.489 2.258 22.777 1.00 94.62 103 TRP A O 1
ATOM 815 N N . LEU A 1 104 ? -12.609 4.036 21.424 1.00 93.94 104 LEU A N 1
ATOM 816 C CA . LEU A 1 104 ? -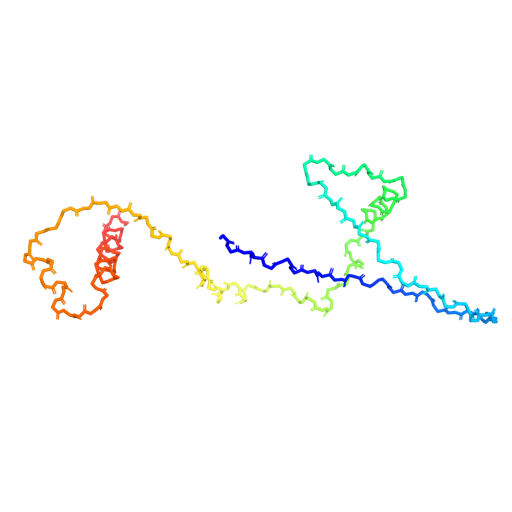11.516 3.599 20.548 1.00 93.94 104 LEU A CA 1
ATOM 817 C C . LEU A 1 104 ? -10.178 3.466 21.291 1.00 93.94 104 LEU A C 1
ATOM 819 O O . LEU A 1 104 ? -9.402 2.544 21.009 1.00 93.94 104 LEU A O 1
ATOM 823 N N . LYS A 1 105 ? -9.900 4.375 22.231 1.00 93.56 105 LYS A N 1
ATOM 824 C CA . LYS A 1 105 ? -8.690 4.356 23.066 1.00 93.56 105 LYS A CA 1
ATOM 825 C C . LYS A 1 105 ? -8.744 3.302 24.171 1.00 93.56 105 LYS A C 1
ATOM 827 O O . LYS A 1 105 ? -7.690 2.778 24.528 1.00 93.56 105 LYS A O 1
ATOM 832 N N . SER A 1 106 ? -9.931 2.948 24.668 1.00 93.50 106 SER A N 1
ATOM 833 C CA . SER A 1 106 ? -10.112 1.951 25.739 1.00 93.50 106 SER A CA 1
ATOM 834 C C . SER A 1 106 ? -9.487 0.592 25.399 1.00 93.50 106 SER A C 1
ATOM 836 O O . SER A 1 106 ? -8.997 -0.119 26.269 1.00 93.50 106 SER A O 1
ATOM 838 N N . SER A 1 107 ? -9.420 0.260 24.107 1.00 85.31 107 SER A N 1
ATOM 839 C CA . SER A 1 107 ? -8.846 -0.990 23.606 1.00 85.31 107 SER A CA 1
ATOM 840 C C . SER A 1 107 ? -7.310 -0.977 23.469 1.00 85.31 107 SER A C 1
ATOM 842 O O . SER A 1 107 ? -6.741 -1.875 22.834 1.00 85.31 107 SER A O 1
ATOM 844 N N . GLY A 1 108 ? -6.637 0.044 24.008 1.00 88.69 108 GLY A N 1
ATOM 845 C CA . GLY A 1 108 ? -5.181 0.167 24.063 1.00 88.69 108 GLY A CA 1
ATOM 846 C C . GLY A 1 108 ? -4.537 0.833 22.840 1.00 88.69 108 GLY A C 1
ATOM 847 O O . GLY A 1 108 ? -5.165 1.557 22.062 1.00 88.69 108 GLY A O 1
ATOM 848 N N . LYS A 1 109 ? -3.227 0.604 22.668 1.00 89.19 109 LYS A N 1
ATOM 849 C CA . LYS A 1 109 ? -2.424 1.208 21.590 1.00 89.19 109 LYS A CA 1
ATOM 850 C C . LYS A 1 109 ? -2.978 0.828 20.207 1.00 89.19 109 LYS A C 1
ATOM 852 O O . LYS A 1 109 ? -3.430 -0.289 19.976 1.00 89.19 109 LYS A O 1
ATOM 857 N N . GLY A 1 110 ? -2.897 1.763 19.257 1.00 90.31 110 GLY A N 1
ATOM 858 C CA . GLY A 1 110 ? -3.249 1.509 17.854 1.00 90.31 110 GLY A CA 1
ATOM 859 C C . GLY A 1 110 ? -4.693 1.840 17.465 1.00 90.31 110 GLY A C 1
ATOM 860 O O . GLY A 1 110 ? -5.164 1.355 16.435 1.00 90.31 110 GLY A O 1
ATOM 861 N N . TYR A 1 111 ? -5.385 2.687 18.232 1.00 92.69 111 TYR A N 1
ATOM 862 C CA . TYR A 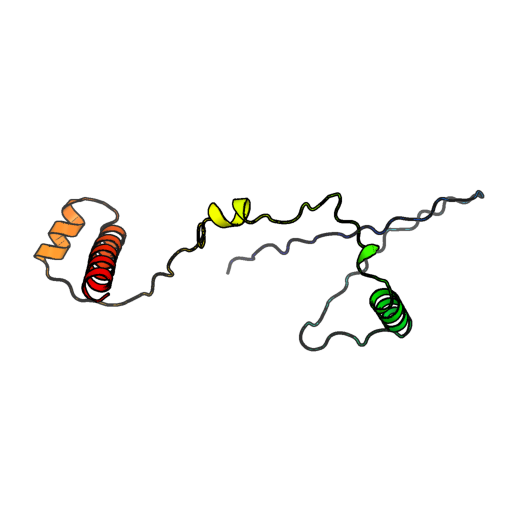1 111 ? -6.749 3.132 17.918 1.00 92.69 111 TYR A CA 1
ATOM 863 C C . TYR A 1 111 ? -6.894 3.703 16.491 1.00 92.69 111 TYR A C 1
ATOM 865 O O . TYR A 1 111 ? -7.887 3.425 15.834 1.00 92.69 111 TYR A O 1
ATOM 873 N N . GLN A 1 112 ? -5.882 4.400 15.951 1.00 89.94 112 GLN A N 1
ATOM 874 C CA . GLN A 1 112 ? -5.888 4.908 14.567 1.00 89.94 112 GLN A CA 1
ATOM 875 C C . GLN A 1 112 ? -5.967 3.788 13.517 1.00 89.94 112 GLN A C 1
ATOM 877 O O . GLN A 1 112 ? -6.698 3.886 12.532 1.00 89.94 112 GLN A O 1
ATOM 882 N N . THR A 1 113 ? -5.223 2.697 13.721 1.00 90.88 113 THR A N 1
ATOM 883 C CA . THR A 1 113 ? -5.278 1.525 12.833 1.00 90.88 113 THR A CA 1
ATOM 884 C C . THR A 1 113 ? -6.647 0.857 12.913 1.00 90.88 113 THR A C 1
ATOM 886 O O . THR A 1 113 ? -7.183 0.435 11.889 1.00 90.88 113 THR A O 1
ATOM 889 N N . ARG A 1 114 ? -7.232 0.808 14.114 1.00 91.56 114 ARG A N 1
ATOM 890 C CA . ARG A 1 114 ? -8.558 0.233 14.365 1.00 91.56 114 ARG A CA 1
ATOM 891 C C . ARG A 1 114 ? -9.672 1.067 13.737 1.00 91.56 114 ARG A C 1
ATOM 893 O O . ARG A 1 114 ? -10.519 0.509 13.053 1.00 91.56 114 ARG A O 1
ATOM 900 N N . LEU A 1 115 ? -9.602 2.389 13.878 1.00 93.00 115 LEU A N 1
ATOM 901 C CA . LEU A 1 115 ? -10.482 3.344 13.208 1.00 93.00 115 LEU A CA 1
ATOM 902 C C . LEU A 1 115 ? -10.483 3.105 11.694 1.00 93.00 115 LEU A C 1
ATOM 904 O O . LEU A 1 115 ? -11.533 2.891 11.099 1.00 93.00 115 LEU A O 1
ATOM 908 N N . ASN A 1 116 ? -9.302 3.041 11.074 1.00 92.69 116 ASN A N 1
ATOM 909 C CA . ASN A 1 116 ? -9.196 2.785 9.638 1.00 92.69 116 ASN A CA 1
ATOM 910 C C . ASN A 1 116 ? -9.740 1.399 9.234 1.00 92.69 116 ASN A C 1
ATOM 912 O O . ASN A 1 116 ? -10.301 1.248 8.150 1.00 92.69 116 ASN A O 1
ATOM 916 N N . ALA A 1 117 ? -9.590 0.381 10.087 1.00 91.94 117 ALA A N 1
ATOM 917 C CA . ALA A 1 117 ? -10.154 -0.947 9.844 1.00 91.94 117 ALA A CA 1
ATOM 918 C C . ALA A 1 117 ? -11.693 -0.942 9.895 1.00 91.94 117 ALA A C 1
ATOM 920 O O . ALA A 1 117 ? -12.322 -1.549 9.029 1.00 91.94 117 ALA A O 1
ATOM 921 N N . ILE A 1 118 ? -12.289 -0.225 10.855 1.00 94.06 118 ILE A N 1
ATOM 922 C CA . ILE A 1 118 ? -13.746 -0.044 10.967 1.00 94.06 118 ILE A CA 1
ATOM 923 C C . ILE A 1 118 ? -14.281 0.676 9.726 1.00 94.06 118 ILE A C 1
ATOM 925 O O . ILE A 1 118 ? -15.167 0.155 9.054 1.00 94.06 118 ILE A O 1
ATOM 929 N N . LEU A 1 119 ? -13.677 1.810 9.355 1.00 93.81 119 LEU A N 1
ATOM 930 C CA . LEU A 1 119 ? -14.076 2.574 8.167 1.00 93.81 119 LEU A CA 1
ATOM 931 C C . LEU A 1 119 ? -13.975 1.735 6.888 1.00 93.81 119 LEU A C 1
ATOM 933 O O . LEU A 1 119 ? -14.877 1.754 6.053 1.00 93.81 119 LEU A O 1
ATOM 937 N N . ARG A 1 120 ? -12.904 0.945 6.746 1.00 92.94 120 ARG A N 1
ATOM 938 C CA . ARG A 1 120 ? -12.737 0.031 5.609 1.00 92.94 120 ARG A CA 1
ATOM 939 C C . ARG A 1 120 ? -13.824 -1.039 5.570 1.00 92.94 120 ARG A C 1
ATOM 941 O O . ARG A 1 120 ? -14.312 -1.348 4.486 1.00 92.94 120 ARG A O 1
ATOM 948 N N . LYS A 1 121 ? -14.180 -1.618 6.718 1.00 94.38 121 LYS A N 1
ATOM 949 C CA . LYS A 1 121 ? -15.236 -2.633 6.808 1.00 94.38 121 LYS A CA 1
ATOM 950 C C . LYS A 1 121 ? -16.578 -2.056 6.358 1.00 94.38 121 LYS A C 1
ATOM 952 O O . LYS A 1 121 ? -17.224 -2.667 5.511 1.00 94.38 121 LYS A O 1
ATOM 957 N N . GLU A 1 122 ? -16.947 -0.882 6.865 1.00 96.88 122 GLU A N 1
ATOM 958 C CA . GLU A 1 122 ? -18.201 -0.217 6.494 1.00 96.88 122 GLU A CA 1
ATOM 959 C C . GLU A 1 122 ? -18.226 0.185 5.018 1.00 96.88 122 GLU A C 1
ATOM 961 O O . GLU A 1 122 ? -19.198 -0.105 4.325 1.00 96.88 122 GLU A O 1
ATOM 966 N N . MET A 1 123 ? -17.129 0.741 4.494 1.00 94.88 123 MET A N 1
ATOM 967 C CA . MET A 1 123 ? -16.995 1.068 3.070 1.00 94.88 123 MET A CA 1
ATOM 968 C C . MET A 1 123 ? -17.199 -0.165 2.175 1.00 94.88 123 MET A C 1
ATOM 970 O O . MET A 1 123 ? -17.934 -0.106 1.194 1.00 94.88 123 MET A O 1
ATOM 974 N N . LEU A 1 124 ? -16.565 -1.298 2.503 1.00 94.38 124 LEU A N 1
ATOM 975 C CA . LEU A 1 124 ? -16.706 -2.533 1.724 1.00 94.38 124 LEU A CA 1
ATOM 976 C C . LEU A 1 124 ? -18.113 -3.132 1.827 1.00 94.38 124 LEU A C 1
ATOM 978 O O . LEU A 1 124 ? -18.619 -3.659 0.838 1.00 94.38 124 LEU A O 1
ATOM 982 N N . ALA A 1 125 ? -18.738 -3.072 3.005 1.00 95.38 125 ALA A N 1
ATOM 983 C CA . ALA A 1 125 ? -20.119 -3.507 3.183 1.00 95.38 125 ALA A CA 1
ATOM 984 C C . ALA A 1 125 ? -21.082 -2.642 2.358 1.00 95.38 125 ALA A C 1
ATOM 986 O O . ALA A 1 125 ? -22.002 -3.169 1.739 1.00 95.38 125 ALA A O 1
ATOM 987 N N . ASP A 1 126 ? -20.837 -1.335 2.300 1.00 96.69 126 ASP A N 1
ATOM 988 C CA . ASP A 1 126 ? -21.636 -0.402 1.514 1.00 96.69 126 ASP A CA 1
ATOM 989 C C . ASP A 1 126 ? -21.516 -0.634 0.008 1.00 96.69 126 ASP A C 1
ATOM 991 O O . ASP A 1 126 ? -22.529 -0.729 -0.679 1.00 96.69 126 ASP A O 1
ATOM 995 N N . LEU A 1 127 ? -20.296 -0.839 -0.494 1.00 94.44 127 LEU A N 1
ATOM 996 C CA . LEU A 1 127 ? -20.067 -1.190 -1.898 1.00 94.44 127 LEU A CA 1
ATOM 997 C C . LEU A 1 127 ? -20.793 -2.481 -2.296 1.00 94.44 127 LEU A C 1
ATOM 999 O O . LEU A 1 127 ? -21.366 -2.541 -3.37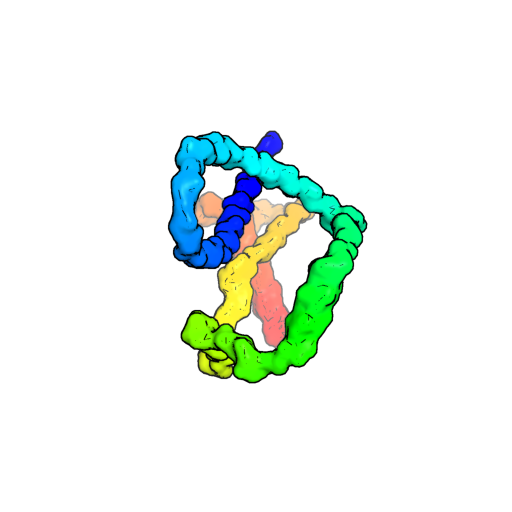7 1.00 94.44 127 LEU A O 1
ATOM 1003 N N . LYS A 1 128 ? -20.822 -3.488 -1.413 1.00 93.69 128 LYS A N 1
ATOM 1004 C CA . LYS A 1 128 ? -21.560 -4.739 -1.654 1.00 93.69 128 LYS A CA 1
ATOM 1005 C C . LYS A 1 128 ? -23.076 -4.562 -1.680 1.00 93.69 128 LYS A C 1
ATOM 1007 O O . LYS A 1 128 ? -23.736 -5.342 -2.343 1.00 93.69 128 LYS A O 1
ATOM 1012 N N . ARG A 1 129 ? -23.630 -3.594 -0.943 1.00 94.38 129 ARG A N 1
ATOM 1013 C CA . ARG A 1 129 ? -25.077 -3.303 -0.963 1.00 94.38 129 ARG A CA 1
ATOM 1014 C C . ARG A 1 129 ? -25.510 -2.554 -2.221 1.00 94.38 129 ARG A C 1
ATOM 1016 O O . ARG A 1 129 ? -26.687 -2.578 -2.554 1.00 94.38 129 ARG A O 1
ATOM 1023 N N . ARG A 1 130 ? -24.582 -1.827 -2.850 1.00 88.69 130 ARG A N 1
ATOM 1024 C CA . ARG A 1 130 ? -24.830 -1.017 -4.052 1.00 88.69 130 ARG A CA 1
ATOM 1025 C C . ARG A 1 130 ? -24.606 -1.777 -5.361 1.00 88.69 130 ARG A C 1
ATOM 1027 O O . ARG A 1 130 ? -25.003 -1.264 -6.402 1.00 88.69 130 ARG A O 1
ATOM 1034 N N . ALA A 1 131 ? -23.912 -2.911 -5.305 1.00 77.44 131 ALA A N 1
ATOM 1035 C CA . ALA A 1 131 ? -23.692 -3.817 -6.429 1.00 77.44 131 ALA A CA 1
ATOM 1036 C C . ALA A 1 131 ? -24.871 -4.783 -6.566 1.00 77.44 131 ALA A C 1
ATOM 1038 O O . ALA A 1 131 ? -25.229 -5.083 -7.723 1.00 77.44 131 ALA A O 1
#

Secondary structure (DSSP, 8-state):
-PPP--------PPPPPP----------------PPPSSSPPPPPHHHHHHHHHHHHS-GGG---TTSPPPPHHHHHT--TTTT--PPPPP------HHHHHHHHHT-TTHHHHHHHHHHHHHHHHHHHH-

Solvent-accessible surface area (backbone atoms only — not comparable to full-atom values): 9316 Å² total; per-residue (Å²): 134,86,87,78,85,84,84,82,84,85,85,80,83,88,78,82,86,87,82,90,76,91,76,96,69,90,75,77,85,76,80,81,83,80,85,83,50,85,93,64,61,80,80,79,50,72,67,56,51,51,50,53,51,54,56,71,71,51,64,74,90,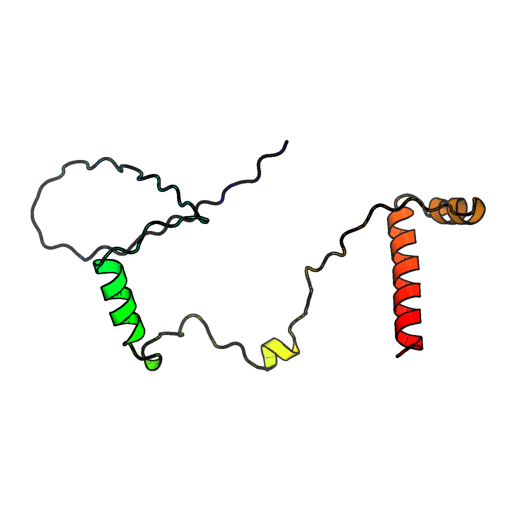76,61,85,50,89,90,57,76,79,89,47,73,70,55,59,75,69,54,72,83,62,81,81,68,70,86,81,84,78,92,76,94,78,90,73,58,68,68,61,51,49,58,45,46,70,76,44,90,58,34,69,62,50,52,53,51,53,53,49,51,52,54,55,53,50,54,62,74,75,105

pLDDT: mean 77.39, std 22.73, range [27.55, 96.88]

Mean predicted aligned error: 17.12 Å